Protein AF-A0A255XZ85-F1 (afdb_monomer)

Structure (mmCIF, N/CA/C/O backbone):
data_AF-A0A255XZ85-F1
#
_entry.id   AF-A0A255XZ85-F1
#
loop_
_atom_site.group_PDB
_atom_site.id
_atom_site.type_symbol
_atom_site.label_atom_id
_atom_site.label_alt_id
_atom_site.label_comp_id
_atom_site.label_asym_id
_atom_site.label_entity_id
_atom_site.label_seq_id
_atom_site.pdbx_PDB_ins_code
_atom_site.Cartn_x
_atom_site.Cartn_y
_atom_site.Cartn_z
_atom_site.occupancy
_atom_site.B_iso_or_equiv
_atom_site.auth_seq_id
_atom_site.auth_comp_id
_atom_site.auth_asym_id
_atom_site.auth_atom_id
_atom_site.pdbx_PDB_model_num
ATOM 1 N N . MET A 1 1 ? 40.653 37.498 17.515 1.00 38.53 1 MET A N 1
ATOM 2 C CA . MET A 1 1 ? 40.774 38.777 16.780 1.00 38.53 1 MET A CA 1
ATOM 3 C C . MET A 1 1 ? 39.431 39.058 16.124 1.00 38.53 1 MET A C 1
ATOM 5 O O . MET A 1 1 ? 39.019 38.262 15.296 1.00 38.53 1 MET A O 1
ATOM 9 N N . ILE A 1 2 ? 38.723 40.108 16.547 1.00 52.12 2 ILE A N 1
ATOM 10 C CA . ILE A 1 2 ? 37.439 40.552 15.977 1.00 52.12 2 ILE A CA 1
ATOM 11 C C . ILE A 1 2 ? 37.681 41.958 15.420 1.00 52.12 2 ILE A C 1
ATOM 13 O O . ILE A 1 2 ? 38.099 42.810 16.208 1.00 52.12 2 ILE A O 1
ATOM 17 N N . PRO A 1 3 ? 37.457 42.229 14.122 1.00 50.69 3 PRO A N 1
ATOM 18 C CA . PRO A 1 3 ? 37.397 43.593 13.631 1.00 50.69 3 PRO A CA 1
ATOM 19 C C . PRO A 1 3 ? 35.961 44.160 13.687 1.00 50.69 3 PRO A C 1
ATOM 21 O O . PRO A 1 3 ? 34.998 43.407 13.523 1.00 50.69 3 PRO A O 1
ATOM 24 N N . PRO A 1 4 ? 35.814 45.478 13.922 1.00 50.12 4 PRO A N 1
ATOM 25 C CA . PRO A 1 4 ? 34.564 46.144 14.279 1.00 50.12 4 PRO A CA 1
ATOM 26 C C . PRO A 1 4 ? 33.943 46.932 13.109 1.00 50.12 4 PRO A C 1
ATOM 28 O O . PRO A 1 4 ? 34.633 47.356 12.187 1.00 50.12 4 PRO A O 1
ATOM 31 N N . GLY A 1 5 ? 32.637 47.197 13.192 1.00 40.56 5 GLY A N 1
ATOM 32 C CA . GLY A 1 5 ? 31.903 48.074 12.268 1.00 40.56 5 GLY A CA 1
ATOM 33 C C . GLY A 1 5 ? 30.395 48.000 12.537 1.00 40.56 5 GLY A C 1
ATOM 34 O O . GLY A 1 5 ? 29.712 47.191 11.934 1.00 40.56 5 GLY A O 1
ATOM 35 N N . VAL A 1 6 ? 29.873 48.572 13.626 1.00 51.91 6 VAL A N 1
ATOM 36 C CA . VAL A 1 6 ? 29.507 49.995 13.792 1.00 51.91 6 VAL A CA 1
ATOM 37 C C . VAL A 1 6 ? 28.291 50.403 12.940 1.00 51.91 6 VAL A C 1
ATOM 39 O O . VAL A 1 6 ? 28.433 50.797 11.790 1.00 51.91 6 VAL A O 1
ATOM 42 N N . ARG A 1 7 ? 27.124 50.403 13.605 1.00 44.97 7 ARG A N 1
ATOM 43 C CA . ARG A 1 7 ? 26.218 51.548 13.883 1.00 44.97 7 ARG A CA 1
ATOM 44 C C . ARG A 1 7 ? 24.764 51.399 13.421 1.00 44.97 7 ARG A C 1
ATOM 46 O O . ARG A 1 7 ? 24.500 51.252 12.239 1.00 44.97 7 ARG A O 1
ATOM 53 N N . ALA A 1 8 ? 23.900 51.709 14.400 1.00 44.03 8 ALA A N 1
ATOM 54 C CA . ALA A 1 8 ? 22.685 52.526 14.293 1.00 44.03 8 ALA A CA 1
ATOM 55 C C . ALA A 1 8 ? 21.473 51.862 13.602 1.00 44.03 8 ALA A C 1
ATOM 57 O O . ALA A 1 8 ? 21.597 51.284 12.540 1.00 44.03 8 ALA A O 1
ATOM 58 N N . THR A 1 9 ? 20.250 51.906 14.127 1.00 48.81 9 THR A N 1
ATOM 59 C CA . THR A 1 9 ? 19.677 52.787 15.153 1.00 48.81 9 THR A CA 1
ATOM 60 C C . THR A 1 9 ? 18.340 52.202 15.594 1.00 48.81 9 THR A C 1
ATOM 62 O O . THR A 1 9 ? 17.528 51.821 14.754 1.00 48.81 9 THR A O 1
ATOM 65 N N . LEU A 1 10 ? 18.103 52.195 16.909 1.00 48.78 10 LEU A N 1
ATOM 66 C CA . LEU A 1 10 ? 16.757 52.277 17.462 1.00 48.78 10 LEU A CA 1
ATOM 67 C C . LEU A 1 10 ? 16.060 53.509 16.869 1.00 48.78 10 LEU A C 1
ATOM 69 O O . LEU A 1 10 ? 16.584 54.616 16.979 1.00 48.78 10 LEU A O 1
ATOM 73 N N . GLN A 1 11 ? 14.867 53.311 16.324 1.00 42.38 11 GLN A N 1
ATOM 74 C CA . GLN A 1 11 ? 13.828 54.332 16.265 1.00 42.38 11 GLN A CA 1
ATOM 75 C C . GLN A 1 11 ? 12.538 53.689 16.777 1.00 42.38 11 GLN A C 1
ATOM 77 O O . GLN A 1 11 ? 11.810 53.042 16.037 1.00 42.38 11 GLN A O 1
ATOM 82 N N . HIS A 1 12 ? 12.310 53.817 18.079 1.00 46.31 12 HIS A N 1
ATOM 83 C CA . HIS A 1 12 ? 10.968 53.837 18.651 1.00 46.31 12 HIS A CA 1
ATOM 84 C C . HIS A 1 12 ? 10.942 55.032 19.603 1.00 46.31 12 HIS A C 1
ATOM 86 O O . HIS A 1 12 ? 11.185 54.924 20.802 1.00 46.31 12 HIS A O 1
ATOM 92 N N . GLU A 1 13 ? 10.768 56.199 18.995 1.00 46.84 13 GLU A N 1
ATOM 93 C CA . GLU A 1 13 ? 10.090 57.342 19.601 1.00 46.84 13 GLU A CA 1
ATOM 94 C C . GLU A 1 13 ? 8.615 56.951 19.794 1.00 46.84 13 GLU A C 1
ATOM 96 O O . GLU A 1 13 ? 8.091 56.129 19.048 1.00 46.84 13 GLU A O 1
ATOM 101 N N . ASP A 1 14 ? 7.830 57.480 20.713 1.00 41.69 14 ASP A N 1
ATOM 102 C CA . ASP A 1 14 ? 8.028 58.271 21.916 1.00 41.69 14 ASP A CA 1
AT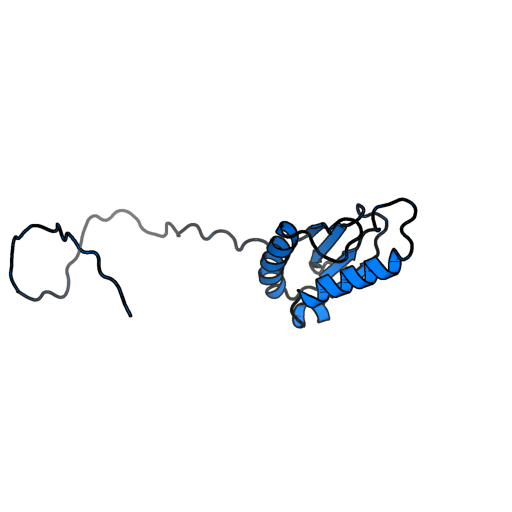OM 103 C C . ASP A 1 14 ? 6.671 58.165 22.645 1.00 41.69 14 ASP A C 1
ATOM 105 O O . ASP A 1 14 ? 5.623 57.976 22.028 1.00 41.69 14 ASP A O 1
ATOM 109 N N . ARG A 1 15 ? 6.740 58.203 23.972 1.00 46.56 15 ARG A N 1
ATOM 110 C CA . ARG A 1 15 ? 5.703 58.522 24.966 1.00 46.56 15 ARG A CA 1
ATOM 111 C C . ARG A 1 15 ? 4.240 58.670 24.513 1.00 46.56 15 ARG A C 1
ATOM 113 O O . ARG A 1 15 ? 3.890 59.536 23.723 1.00 46.56 15 ARG A O 1
ATOM 120 N N . THR A 1 16 ? 3.341 58.063 25.292 1.00 46.91 16 THR A N 1
ATOM 121 C CA . THR A 1 16 ? 2.469 58.816 26.226 1.00 46.91 16 THR A CA 1
ATOM 122 C C . THR A 1 16 ? 1.660 57.875 27.137 1.00 46.91 16 THR A C 1
ATOM 124 O O . THR A 1 16 ? 1.177 56.836 26.708 1.00 46.91 16 THR A O 1
ATOM 127 N N . ASN A 1 17 ? 1.501 58.302 28.396 1.00 39.12 17 ASN A N 1
ATOM 128 C CA . ASN A 1 17 ? 0.563 57.842 29.437 1.00 39.12 17 ASN A CA 1
ATOM 129 C C . ASN A 1 17 ? 0.846 56.577 30.281 1.00 39.12 17 ASN A C 1
ATOM 131 O O . ASN A 1 17 ? 0.354 55.481 30.040 1.00 39.12 17 ASN A O 1
ATOM 135 N N . GLN A 1 18 ? 1.529 56.827 31.406 1.00 39.34 18 GLN A N 1
ATOM 136 C CA . GLN A 1 18 ? 1.227 56.292 32.752 1.00 39.34 18 GLN A CA 1
ATOM 137 C C . GLN A 1 18 ? -0.203 56.690 33.234 1.00 39.34 18 GLN A C 1
ATOM 139 O O . GLN A 1 18 ? -0.791 57.566 32.600 1.00 39.34 18 GLN A O 1
ATOM 144 N N . PRO A 1 19 ? -0.709 56.268 34.425 1.00 52.28 19 PRO A N 1
ATOM 145 C CA . PRO A 1 19 ? -0.391 55.107 35.275 1.00 52.28 19 PRO A CA 1
ATOM 146 C C . PRO A 1 19 ? -1.640 54.345 35.828 1.00 52.28 19 PRO A C 1
ATOM 148 O O . PRO A 1 19 ? -2.768 54.814 35.774 1.00 52.28 19 PRO A O 1
ATOM 151 N N . SER A 1 20 ? -1.374 53.170 36.413 1.00 45.25 20 SER A N 1
ATOM 152 C CA . SER A 1 20 ? -1.986 52.516 37.595 1.00 45.25 20 SER A CA 1
ATOM 153 C C . SER A 1 20 ? -3.453 52.763 38.007 1.00 45.25 20 SER A C 1
ATOM 155 O O . SER A 1 20 ? -3.806 53.845 38.464 1.00 45.25 20 SER A O 1
ATOM 157 N N . GLY A 1 21 ? -4.231 51.677 38.121 1.00 35.84 21 GLY A N 1
ATOM 158 C CA . GLY A 1 21 ? -5.37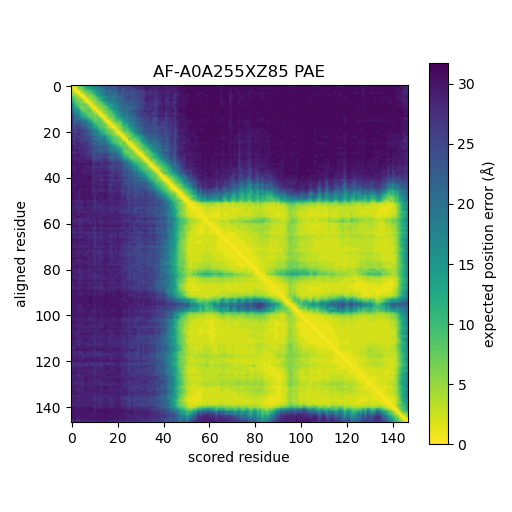1 51.599 39.051 1.00 35.84 21 GLY A CA 1
ATOM 159 C C . GLY A 1 21 ? -6.241 50.338 38.885 1.00 35.84 21 GLY A C 1
ATOM 160 O O . GLY A 1 21 ? -6.471 49.957 37.742 1.00 35.84 21 GLY A O 1
ATOM 161 N N . PRO A 1 22 ? -6.706 49.659 39.961 1.00 57.91 22 PRO A N 1
ATOM 162 C CA . PRO A 1 22 ? -7.246 48.295 39.893 1.00 57.91 22 PRO A CA 1
ATOM 163 C C . PRO A 1 22 ? -8.791 48.206 39.999 1.00 57.91 22 PRO A C 1
ATOM 165 O O . PRO A 1 22 ? -9.453 49.169 40.364 1.00 57.91 22 PRO A O 1
ATOM 168 N N . VAL A 1 23 ? -9.313 46.980 39.821 1.00 41.38 23 VAL A N 1
ATOM 169 C CA . VAL A 1 23 ? -10.621 46.448 40.293 1.00 41.38 23 VAL A CA 1
ATOM 170 C C . VAL A 1 23 ? -11.872 46.718 39.431 1.00 41.38 23 VAL A C 1
ATOM 172 O O . VAL A 1 23 ? -12.344 47.844 39.331 1.00 41.38 23 VAL A O 1
ATOM 175 N N . SER A 1 24 ? -12.517 45.652 38.935 1.00 42.50 24 SER A N 1
ATOM 176 C CA . SER A 1 24 ? -13.896 45.297 39.340 1.00 42.50 24 SER A CA 1
ATOM 177 C C . SER A 1 24 ? -14.364 43.980 38.728 1.00 42.50 24 SER A C 1
ATOM 179 O O . SER A 1 24 ? -14.445 43.799 37.517 1.00 42.50 24 SER A O 1
ATOM 181 N N . VAL A 1 25 ? -14.632 43.062 39.646 1.00 43.84 25 VAL A N 1
ATOM 182 C CA . VAL A 1 25 ? -15.288 41.773 39.485 1.00 43.84 25 VAL A CA 1
ATOM 183 C C . VAL A 1 25 ? -16.786 42.007 39.293 1.00 43.84 25 VAL A C 1
ATOM 185 O O . VAL A 1 25 ? -17.343 42.920 39.889 1.00 43.84 25 VAL A O 1
ATOM 188 N N . GLU A 1 26 ? -17.410 41.092 38.561 1.00 36.91 26 GLU A N 1
ATOM 189 C CA . GLU A 1 26 ? -18.805 40.690 38.748 1.00 36.91 26 GLU A CA 1
ATOM 190 C C . GLU A 1 26 ? -19.949 41.662 38.379 1.00 36.91 26 GLU A C 1
ATOM 192 O O . GLU A 1 26 ? -20.216 42.673 39.015 1.00 36.91 26 GLU A O 1
ATOM 197 N N . THR A 1 27 ? -20.754 41.159 37.437 1.00 43.09 27 THR A N 1
ATOM 198 C CA . THR A 1 27 ? -22.216 41.068 37.578 1.00 43.09 27 THR A CA 1
ATOM 199 C C . THR A 1 27 ? -23.021 42.332 37.254 1.00 43.09 27 THR A C 1
ATOM 201 O O . THR A 1 27 ? -23.089 43.286 38.012 1.00 43.09 27 THR A O 1
ATOM 204 N N . MET A 1 28 ? -23.752 42.276 36.137 1.00 45.34 28 MET A N 1
ATOM 205 C CA . MET A 1 28 ? -25.229 42.229 36.080 1.00 45.34 28 MET A CA 1
ATOM 206 C C . MET A 1 28 ? -25.689 42.783 34.719 1.00 45.34 28 MET A C 1
ATOM 208 O O . MET A 1 28 ? -25.469 43.943 34.408 1.00 45.34 28 MET A O 1
ATOM 212 N N . LEU A 1 29 ? -26.133 41.960 33.769 1.00 41.97 29 LEU A N 1
ATOM 213 C CA . LEU A 1 29 ? -27.416 41.250 33.691 1.00 41.97 29 LEU A CA 1
ATOM 214 C C . LEU A 1 29 ? -28.472 42.059 32.911 1.00 41.97 29 LEU A C 1
ATOM 216 O O . LEU A 1 29 ? -28.954 43.082 33.377 1.00 41.97 29 LEU A O 1
ATOM 220 N N . ALA A 1 30 ? -28.916 41.434 31.811 1.00 44.53 30 ALA A N 1
ATOM 221 C CA . ALA A 1 30 ? -30.209 41.603 31.137 1.00 44.53 3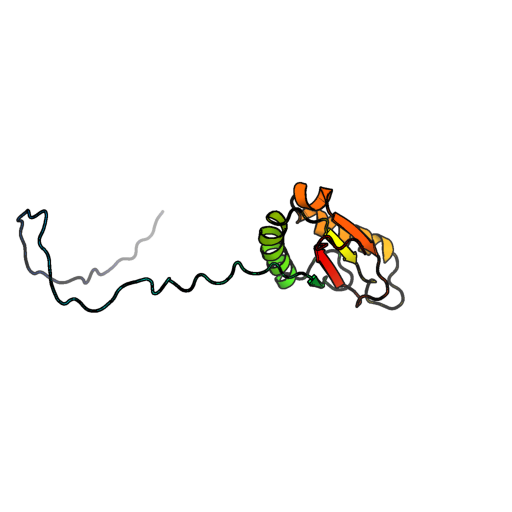0 ALA A CA 1
ATOM 222 C C . ALA A 1 30 ? -30.404 42.933 30.367 1.00 44.53 30 ALA A C 1
ATOM 224 O O . ALA A 1 30 ? -29.919 43.977 30.752 1.00 44.53 30 ALA A O 1
ATOM 225 N N . LYS A 1 31 ? -31.145 43.014 29.261 1.00 43.41 31 LYS A N 1
ATOM 226 C CA . LYS A 1 31 ? -32.170 42.132 28.703 1.00 43.41 31 LYS A CA 1
ATOM 227 C C . LYS A 1 31 ? -32.504 42.673 27.308 1.00 43.41 31 LYS A C 1
ATOM 229 O O . LYS A 1 31 ? -32.972 43.797 27.193 1.00 43.41 31 LYS A O 1
ATOM 234 N N . ALA A 1 32 ? -32.391 41.850 26.280 1.00 42.16 32 ALA A N 1
ATOM 235 C CA . ALA A 1 32 ? -33.352 41.872 25.184 1.00 42.16 32 ALA A CA 1
ATOM 236 C C . ALA A 1 32 ? -33.540 40.414 24.773 1.00 42.16 32 ALA A C 1
ATOM 238 O O . ALA A 1 32 ? -32.695 39.802 24.131 1.00 42.16 32 ALA A O 1
ATOM 239 N N . ARG A 1 33 ? -34.601 39.825 25.326 1.00 42.38 33 ARG A N 1
ATOM 240 C CA . ARG A 1 33 ? -35.046 38.460 25.060 1.00 42.3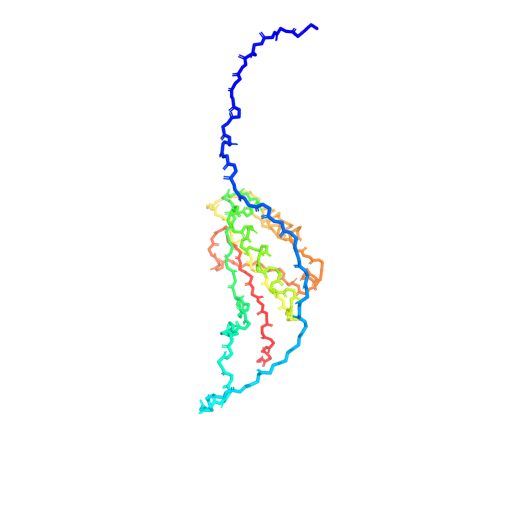8 33 ARG A CA 1
ATOM 241 C C . ARG A 1 33 ? -35.518 38.358 23.613 1.00 42.38 33 ARG A C 1
ATOM 243 O O . ARG A 1 33 ? -36.347 39.162 23.203 1.00 42.38 33 ARG A O 1
ATOM 250 N N . GLY A 1 34 ? -35.101 37.294 22.944 1.00 41.22 34 GLY A N 1
ATOM 251 C CA . GLY A 1 34 ? -35.725 36.788 21.730 1.00 41.22 34 GLY A CA 1
ATOM 252 C C . GLY A 1 34 ? -34.948 35.586 21.208 1.00 41.22 34 GLY A C 1
ATOM 253 O O . GLY A 1 34 ? -34.059 35.763 20.396 1.00 41.22 34 GLY A O 1
ATOM 254 N N . GLU A 1 35 ? -35.288 34.402 21.724 1.00 34.91 35 GLU A N 1
ATOM 255 C CA . GLU A 1 35 ? -34.890 33.064 21.248 1.00 34.91 35 GLU A CA 1
ATOM 256 C C . GLU A 1 35 ? -33.446 32.565 21.488 1.00 34.91 35 GLU A C 1
ATOM 258 O O . GLU A 1 35 ? -32.442 33.126 21.070 1.00 34.91 35 GLU A O 1
ATOM 263 N N . ALA A 1 36 ? -33.376 31.420 22.166 1.00 44.84 36 ALA A N 1
ATOM 264 C CA . ALA A 1 36 ? -32.284 30.447 22.150 1.00 44.84 36 ALA A CA 1
ATOM 265 C C . ALA A 1 36 ? -32.817 29.187 21.417 1.00 44.84 36 ALA A C 1
ATOM 267 O O . ALA A 1 36 ? -34.040 29.098 21.277 1.00 44.84 36 ALA A O 1
ATOM 268 N N . PRO A 1 37 ? -32.011 28.166 21.043 1.00 47.62 37 PRO A N 1
ATOM 269 C CA . PRO A 1 37 ? -30.589 27.968 21.332 1.00 47.62 37 PRO A CA 1
ATOM 270 C C . PRO A 1 37 ? -29.743 27.543 20.105 1.00 47.62 37 PRO A C 1
ATOM 272 O O . PRO A 1 37 ? -30.248 27.282 19.022 1.00 47.62 37 PRO A O 1
ATOM 275 N N . SER A 1 38 ? -28.435 27.388 20.325 1.00 43.50 38 SER A N 1
ATOM 276 C CA . SER A 1 38 ? -27.540 26.546 19.515 1.00 43.50 38 SER A CA 1
ATOM 277 C C . SER A 1 38 ? -27.466 26.845 18.015 1.00 43.50 38 SER A C 1
ATOM 279 O O . SER A 1 38 ? -27.931 26.057 17.197 1.00 43.50 38 SER A O 1
ATOM 281 N N . SER A 1 39 ? -26.713 27.874 17.625 1.00 40.97 39 SER A N 1
ATOM 282 C CA . SER A 1 39 ? -25.950 27.738 16.380 1.00 40.97 39 SER A CA 1
ATOM 283 C C . SER A 1 39 ? -24.617 27.113 16.753 1.00 40.97 39 SER A C 1
ATOM 285 O O . SER A 1 39 ? -23.656 27.791 17.119 1.00 40.97 39 SER A O 1
ATOM 287 N N . ALA A 1 40 ? -24.639 25.782 16.811 1.00 44.72 40 ALA A N 1
ATOM 288 C CA . ALA A 1 40 ? -23.455 24.963 16.935 1.00 44.72 40 ALA A CA 1
ATOM 289 C C . ALA A 1 40 ? -22.397 25.499 15.963 1.00 44.72 40 ALA A C 1
ATOM 291 O O . ALA A 1 40 ? -22.688 25.697 14.781 1.00 44.72 40 ALA A O 1
ATOM 292 N N . ALA A 1 41 ? -21.168 25.701 16.452 1.00 49.81 41 ALA A N 1
ATOM 293 C CA . ALA A 1 41 ? -20.009 25.683 15.570 1.00 49.81 41 ALA A CA 1
ATOM 294 C C . ALA A 1 41 ? -20.222 24.512 14.603 1.00 49.81 41 ALA A C 1
ATOM 296 O O . ALA A 1 41 ? -20.587 23.438 15.101 1.00 49.81 41 ALA A O 1
ATOM 297 N N . PRO A 1 42 ? -20.102 24.697 13.272 1.00 45.84 42 PRO A N 1
ATOM 298 C CA . PRO A 1 42 ? -20.304 23.604 12.341 1.00 45.84 42 PRO A CA 1
ATOM 299 C C . PRO A 1 42 ? -19.331 22.510 12.758 1.00 45.84 42 PRO A C 1
ATOM 301 O O . PRO A 1 42 ? -18.125 22.604 12.538 1.00 45.84 42 PRO A O 1
ATOM 304 N N . SER A 1 43 ? -19.861 21.511 13.461 1.00 45.62 43 SER A N 1
ATOM 305 C CA . SER A 1 43 ? -19.147 20.301 13.790 1.00 45.62 43 SER A CA 1
ATOM 306 C C . SER A 1 43 ? -19.005 19.654 12.438 1.00 45.62 43 SER A C 1
ATOM 308 O O . SER A 1 43 ? -19.955 19.053 11.935 1.00 45.62 43 SER A O 1
ATOM 310 N N . ALA A 1 44 ? -17.866 19.914 11.792 1.00 52.12 44 ALA A N 1
ATOM 311 C CA . ALA A 1 44 ? -17.496 19.220 10.583 1.00 52.12 44 ALA A CA 1
ATOM 312 C C . ALA A 1 44 ? -17.765 17.740 10.876 1.00 52.12 44 ALA A C 1
ATOM 314 O O . ALA A 1 44 ? -17.288 17.249 11.910 1.00 52.12 44 ALA A O 1
ATOM 315 N N . PRO A 1 45 ? -18.600 17.058 10.069 1.00 50.06 45 PRO A N 1
ATOM 316 C CA . PRO A 1 45 ? -18.864 15.647 10.294 1.00 50.06 45 PRO A CA 1
ATOM 317 C C . PRO A 1 45 ? -17.504 14.962 10.436 1.00 50.06 45 PRO A C 1
ATOM 319 O O . PRO A 1 45 ? -16.585 15.345 9.700 1.00 50.06 45 PRO A O 1
ATOM 322 N N . PRO A 1 46 ? -17.328 14.032 11.397 1.00 50.06 46 PRO A N 1
ATOM 323 C CA . PRO A 1 46 ? -16.041 13.385 11.610 1.00 50.06 46 PRO A CA 1
ATOM 324 C C . PRO A 1 46 ? -15.546 12.932 10.247 1.00 50.06 46 PRO A C 1
ATOM 326 O O . PRO A 1 46 ? -16.280 12.227 9.549 1.00 50.06 46 PRO A O 1
ATOM 329 N N . ALA A 1 47 ? -14.385 13.455 9.832 1.00 52.38 47 ALA A N 1
ATOM 330 C CA . ALA A 1 47 ? -13.870 13.270 8.486 1.00 52.38 47 ALA A CA 1
ATOM 331 C C . ALA A 1 47 ? -13.928 11.774 8.184 1.00 52.38 47 ALA A C 1
ATOM 333 O O . ALA A 1 47 ? -13.215 10.986 8.809 1.00 52.38 47 ALA A O 1
ATOM 334 N N . GLN A 1 48 ? -14.866 11.375 7.319 1.00 54.56 48 GLN A N 1
ATOM 335 C CA . GLN A 1 48 ? -15.057 9.966 7.021 1.00 54.56 48 GLN A CA 1
ATOM 336 C C . GLN A 1 48 ? -13.729 9.483 6.463 1.00 54.56 48 GLN A C 1
ATOM 338 O O . GLN A 1 48 ? -13.242 10.035 5.473 1.00 54.56 48 GLN A O 1
ATOM 343 N N . ALA A 1 49 ? -13.113 8.509 7.137 1.00 56.28 49 ALA A N 1
ATOM 344 C CA . ALA A 1 49 ? -11.845 7.981 6.673 1.00 56.28 49 ALA A CA 1
ATOM 345 C C . ALA A 1 49 ? -12.030 7.544 5.217 1.00 56.28 49 ALA A C 1
ATOM 347 O O . ALA A 1 49 ? -13.017 6.854 4.922 1.00 56.28 49 ALA A O 1
ATOM 348 N N . PRO A 1 50 ? -11.143 7.957 4.299 1.00 60.97 50 PRO A N 1
ATOM 349 C CA . PRO A 1 50 ? -11.248 7.543 2.915 1.00 60.97 50 PRO A CA 1
ATOM 350 C C . PRO A 1 50 ? -11.251 6.015 2.882 1.00 60.97 50 PRO A C 1
ATOM 352 O O . PRO A 1 50 ? -10.266 5.374 3.240 1.00 60.97 50 PRO A O 1
ATOM 355 N N . ARG A 1 51 ? -12.386 5.429 2.470 1.00 72.19 51 ARG A N 1
ATOM 356 C CA . ARG A 1 51 ? -12.579 3.966 2.428 1.00 72.19 51 ARG A CA 1
ATOM 357 C C . ARG A 1 51 ? -11.525 3.280 1.562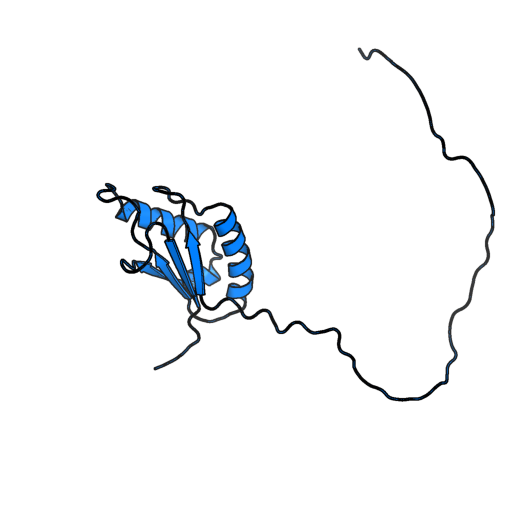 1.00 72.19 51 ARG A C 1
ATOM 359 O O . ARG A 1 51 ? -11.213 2.111 1.769 1.00 72.19 51 ARG A O 1
ATOM 366 N N . LYS A 1 52 ? -11.000 4.027 0.588 1.00 85.88 52 LYS A N 1
ATOM 367 C CA . LYS A 1 52 ? -9.999 3.595 -0.373 1.00 85.88 52 LYS A CA 1
ATOM 368 C C . LYS A 1 52 ? -8.999 4.720 -0.622 1.00 85.88 52 LYS A C 1
ATOM 370 O O . LYS A 1 52 ? -9.399 5.836 -0.946 1.00 85.88 52 LYS A O 1
ATOM 375 N N . ILE A 1 53 ? -7.710 4.421 -0.519 1.00 90.06 53 ILE A N 1
ATOM 376 C CA . ILE A 1 53 ? -6.616 5.352 -0.818 1.00 90.06 53 ILE A CA 1
ATOM 377 C C . ILE A 1 53 ? -5.756 4.713 -1.895 1.00 90.06 53 ILE A C 1
ATOM 379 O O . ILE A 1 53 ? -5.337 3.568 -1.750 1.00 90.06 53 ILE A O 1
ATOM 383 N N . THR A 1 54 ? -5.493 5.445 -2.972 1.00 93.44 54 THR A N 1
ATOM 384 C CA . THR A 1 54 ? -4.553 5.007 -4.008 1.00 93.44 54 THR A CA 1
ATOM 385 C C . THR A 1 54 ? -3.252 5.767 -3.827 1.00 93.44 54 THR A C 1
ATOM 387 O O . THR A 1 54 ? -3.267 6.991 -3.761 1.00 93.44 54 THR A O 1
ATOM 390 N N . LEU A 1 55 ? -2.151 5.032 -3.750 1.00 94.88 55 LEU A N 1
ATOM 391 C CA . LEU A 1 55 ? -0.793 5.534 -3.611 1.00 94.88 55 LEU A CA 1
ATOM 392 C C . LEU A 1 55 ? -0.002 5.213 -4.873 1.00 94.88 55 LEU A C 1
ATOM 394 O O . LEU A 1 55 ? -0.258 4.204 -5.538 1.00 94.88 55 LEU A O 1
ATOM 398 N N . ARG A 1 56 ? 0.995 6.043 -5.172 1.00 95.44 56 ARG A N 1
ATOM 399 C CA . ARG A 1 56 ? 1.937 5.822 -6.270 1.00 95.44 56 ARG A CA 1
ATOM 400 C C . ARG A 1 56 ? 3.361 5.722 -5.746 1.00 95.44 56 ARG A C 1
ATOM 402 O O . ARG A 1 56 ? 3.792 6.520 -4.913 1.00 95.44 56 ARG A O 1
ATOM 409 N N . PHE A 1 57 ? 4.082 4.744 -6.268 1.00 94.50 57 PHE A N 1
ATOM 410 C CA . PHE A 1 57 ? 5.508 4.580 -6.050 1.00 94.50 57 PHE A CA 1
ATOM 411 C C . PHE A 1 57 ? 6.308 5.379 -7.074 1.00 94.50 57 PHE A C 1
ATOM 413 O O . PHE A 1 57 ? 5.808 5.781 -8.134 1.00 94.50 57 PHE A O 1
ATOM 420 N N . GLU A 1 58 ? 7.570 5.597 -6.738 1.00 93.00 58 GLU A N 1
ATOM 421 C CA . GLU A 1 58 ? 8.575 5.989 -7.708 1.00 93.00 58 GLU A CA 1
ATOM 422 C C . GLU A 1 58 ? 8.781 4.865 -8.731 1.00 93.00 58 GLU A C 1
ATOM 424 O O . GLU A 1 58 ? 8.707 3.665 -8.419 1.00 93.00 58 GLU A O 1
ATOM 429 N N . GLN A 1 59 ? 9.011 5.256 -9.983 1.00 88.50 59 GLN A N 1
ATOM 430 C CA . GLN A 1 59 ? 9.166 4.304 -11.078 1.00 88.50 59 GLN A CA 1
ATOM 431 C C . GLN A 1 59 ? 10.383 3.411 -10.817 1.00 88.50 59 GLN A C 1
ATOM 433 O O . GLN A 1 59 ? 11.468 3.906 -10.527 1.00 88.50 59 GLN A O 1
ATOM 438 N N . ASN A 1 60 ? 10.202 2.088 -10.911 1.00 85.81 60 ASN A N 1
ATOM 439 C CA . ASN A 1 60 ? 11.250 1.091 -10.640 1.00 85.81 60 ASN A CA 1
ATOM 440 C C . ASN A 1 60 ? 11.943 1.217 -9.266 1.00 85.81 60 ASN A C 1
ATOM 442 O O . ASN A 1 60 ? 13.018 0.656 -9.067 1.00 85.81 60 ASN A O 1
ATOM 446 N N . ALA A 1 61 ? 11.328 1.907 -8.304 1.00 90.12 61 ALA A N 1
ATOM 447 C CA . ALA A 1 61 ? 11.879 2.107 -6.972 1.00 90.12 61 ALA A CA 1
ATOM 448 C C . ALA A 1 61 ? 10.900 1.647 -5.875 1.00 90.12 61 ALA A C 1
ATOM 450 O O . ALA A 1 61 ? 9.680 1.585 -6.090 1.00 90.12 61 ALA A O 1
ATOM 451 N N . PRO A 1 62 ? 11.419 1.276 -4.689 1.00 91.75 62 PRO A N 1
ATOM 452 C CA . PRO A 1 62 ? 10.593 0.788 -3.590 1.00 91.75 62 PRO A CA 1
ATOM 453 C C . PRO A 1 62 ? 9.897 1.911 -2.812 1.00 91.75 62 PRO A C 1
ATOM 455 O O . PRO A 1 62 ? 8.994 1.644 -2.021 1.00 91.75 62 PRO A O 1
ATOM 458 N N . ALA A 1 63 ? 10.332 3.156 -3.008 1.00 94.44 63 ALA A N 1
ATOM 459 C CA . ALA A 1 63 ? 9.831 4.316 -2.291 1.00 94.44 63 ALA A CA 1
ATOM 460 C C . ALA A 1 63 ? 8.497 4.812 -2.863 1.00 94.44 63 ALA A C 1
ATOM 462 O O . ALA A 1 63 ? 8.273 4.798 -4.075 1.00 94.44 63 ALA A O 1
ATOM 463 N N . LEU A 1 64 ? 7.615 5.274 -1.975 1.00 93.75 64 LEU A N 1
ATOM 464 C CA . LEU A 1 64 ? 6.482 6.115 -2.350 1.00 93.75 64 LEU A CA 1
ATOM 465 C C . LEU A 1 64 ? 6.969 7.473 -2.851 1.00 93.75 64 LEU A C 1
ATOM 467 O O . LEU A 1 64 ? 7.969 7.985 -2.346 1.00 93.75 64 LEU A O 1
ATOM 471 N N . ARG A 1 65 ? 6.203 8.073 -3.766 1.00 94.69 65 ARG A N 1
ATOM 472 C CA . ARG A 1 65 ? 6.359 9.495 -4.090 1.00 94.69 65 ARG A CA 1
ATOM 473 C C . ARG A 1 65 ? 6.167 10.326 -2.827 1.00 94.69 65 ARG A C 1
ATOM 475 O O . ARG A 1 65 ? 5.347 9.968 -1.980 1.00 94.69 65 ARG A O 1
ATOM 482 N N . GLU A 1 66 ? 6.884 11.435 -2.708 1.00 92.81 66 GLU A N 1
ATOM 483 C CA . GLU A 1 66 ? 6.888 12.257 -1.490 1.00 92.81 66 GLU A CA 1
ATOM 484 C C . GLU A 1 66 ? 5.478 12.719 -1.082 1.00 92.81 66 GLU A C 1
ATOM 486 O O . GLU A 1 66 ? 5.051 12.510 0.055 1.00 92.81 66 GLU A O 1
ATOM 491 N N . GLU A 1 67 ? 4.699 13.225 -2.039 1.00 93.00 67 GLU A N 1
ATOM 492 C CA . GLU A 1 67 ? 3.307 13.639 -1.823 1.00 93.00 67 GLU A CA 1
ATOM 493 C C . GLU A 1 67 ? 2.415 12.483 -1.332 1.00 93.00 67 GLU A C 1
ATOM 495 O O . GLU A 1 67 ? 1.563 12.653 -0.456 1.00 93.00 67 GLU A O 1
ATOM 500 N N . GLU A 1 68 ? 2.630 11.277 -1.865 1.00 94.19 68 GLU A N 1
ATOM 501 C CA . GLU A 1 68 ? 1.873 10.079 -1.494 1.00 94.19 68 GLU A CA 1
ATOM 502 C C . GLU A 1 68 ? 2.307 9.539 -0.126 1.00 94.19 68 GLU A C 1
ATOM 504 O O . GLU A 1 68 ? 1.483 9.007 0.617 1.00 94.19 68 GLU A O 1
ATOM 509 N N . ALA A 1 69 ? 3.574 9.718 0.254 1.00 92.25 69 ALA A N 1
ATOM 510 C CA . ALA A 1 69 ? 4.053 9.405 1.595 1.00 92.25 69 ALA A CA 1
ATOM 511 C C . ALA A 1 69 ? 3.395 10.312 2.647 1.00 92.25 69 ALA A C 1
ATOM 513 O O . ALA A 1 69 ? 2.958 9.816 3.689 1.00 92.25 69 ALA A O 1
ATOM 514 N N . GLN A 1 70 ? 3.251 11.610 2.357 1.00 91.75 70 GLN A N 1
ATOM 515 C CA . GLN A 1 70 ? 2.543 12.543 3.234 1.00 91.75 70 GLN A CA 1
ATOM 516 C C . GLN A 1 70 ? 1.046 12.210 3.320 1.00 91.75 70 GLN A C 1
ATOM 518 O O . GLN A 1 70 ? 0.469 12.190 4.412 1.00 91.75 70 GLN A O 1
ATOM 523 N N . ARG A 1 71 ? 0.415 11.877 2.184 1.00 91.31 71 ARG A N 1
ATOM 524 C CA . ARG A 1 71 ? -0.988 11.434 2.142 1.00 91.31 71 ARG A CA 1
ATOM 525 C C . ARG A 1 71 ? -1.200 10.147 2.938 1.00 91.31 71 ARG A C 1
ATOM 527 O O . ARG A 1 71 ? -2.179 10.045 3.676 1.00 91.31 71 ARG A O 1
ATOM 534 N N . LEU A 1 72 ? -0.278 9.190 2.827 1.00 92.06 72 LEU A N 1
ATOM 535 C CA . LEU A 1 72 ? -0.296 7.962 3.616 1.00 92.06 72 LEU A CA 1
ATOM 536 C C . LEU A 1 72 ? -0.208 8.275 5.112 1.00 92.06 72 LEU A C 1
ATOM 538 O O . LEU A 1 72 ? -1.024 7.764 5.869 1.00 92.06 72 LEU A O 1
ATOM 542 N N . ALA A 1 73 ? 0.720 9.131 5.544 1.00 91.25 73 ALA A N 1
ATOM 543 C CA . ALA A 1 73 ? 0.855 9.490 6.957 1.00 91.25 73 ALA A CA 1
ATOM 544 C C . ALA A 1 73 ? -0.453 10.062 7.535 1.00 91.25 73 ALA A C 1
ATOM 546 O O . ALA A 1 73 ? -0.917 9.606 8.581 1.00 91.25 73 ALA A O 1
ATOM 547 N N . GLY A 1 74 ? -1.096 10.989 6.815 1.00 90.12 74 GLY A N 1
ATOM 548 C CA . GLY A 1 74 ? -2.400 11.534 7.202 1.00 90.12 74 GLY A CA 1
ATOM 549 C C . GLY A 1 74 ? -3.500 10.470 7.248 1.00 90.12 74 GLY A C 1
ATOM 550 O O . GLY A 1 74 ? -4.266 10.406 8.208 1.00 90.12 74 GLY A O 1
ATOM 551 N N . ALA A 1 75 ? -3.550 9.583 6.254 1.00 88.81 75 ALA A N 1
ATOM 552 C CA . ALA A 1 75 ? -4.518 8.494 6.224 1.00 88.81 75 ALA A CA 1
ATOM 553 C C . ALA A 1 75 ? -4.334 7.494 7.374 1.00 88.81 75 ALA A C 1
ATOM 555 O O . ALA A 1 75 ? -5.321 7.061 7.965 1.00 88.81 75 ALA A O 1
ATOM 556 N N . LEU A 1 76 ? -3.091 7.146 7.721 1.00 89.88 76 LEU A N 1
ATOM 557 C CA . LEU A 1 76 ? -2.802 6.216 8.813 1.00 89.88 76 LEU A CA 1
ATOM 558 C C . LEU A 1 76 ? -3.326 6.745 10.149 1.00 89.88 76 LEU A C 1
ATOM 560 O O . LEU A 1 76 ? -3.869 5.959 10.917 1.00 89.88 76 LEU A O 1
ATOM 564 N N . LEU A 1 77 ? -3.247 8.054 10.410 1.00 89.00 77 LEU A N 1
ATOM 565 C CA . LEU A 1 77 ? -3.819 8.651 11.624 1.00 89.00 77 LEU A CA 1
ATOM 566 C C . LEU A 1 77 ? -5.322 8.378 11.746 1.00 89.00 77 LEU A C 1
ATOM 568 O O . LEU A 1 77 ? -5.795 8.004 12.817 1.00 89.00 77 LEU A O 1
ATOM 572 N N . VAL A 1 78 ? -6.063 8.505 10.643 1.00 86.88 78 VAL A N 1
ATOM 573 C CA . VAL A 1 78 ? -7.507 8.243 10.635 1.00 86.88 78 VAL A CA 1
ATOM 574 C C . VAL A 1 78 ? -7.793 6.741 10.713 1.00 86.88 78 VAL A C 1
ATOM 576 O O . VAL A 1 78 ? -8.654 6.311 11.478 1.00 86.88 78 VAL A O 1
ATOM 579 N N . LEU A 1 79 ? -7.038 5.926 9.972 1.00 86.50 79 LEU A N 1
ATOM 580 C CA . LEU A 1 79 ? -7.205 4.471 9.941 1.00 86.50 79 LEU A CA 1
ATOM 581 C C . LEU A 1 79 ? -6.919 3.817 11.294 1.00 86.50 79 LEU A C 1
ATOM 583 O O . LEU A 1 79 ? -7.548 2.811 11.609 1.00 86.50 79 LEU A O 1
ATOM 587 N N . ARG A 1 80 ? -6.029 4.382 12.124 1.00 86.69 80 ARG A N 1
ATOM 588 C CA . ARG A 1 80 ? -5.784 3.899 13.497 1.00 86.69 80 ARG A CA 1
ATOM 589 C C . ARG A 1 80 ? -7.044 3.898 14.350 1.00 86.69 80 ARG A C 1
ATOM 591 O O . ARG A 1 80 ? -7.254 2.943 15.095 1.00 86.69 80 ARG A O 1
ATOM 598 N N . MET A 1 81 ? -7.901 4.900 14.170 1.00 86.38 81 MET A N 1
ATOM 599 C CA . MET A 1 81 ? -9.167 5.041 14.893 1.00 86.38 81 MET A CA 1
ATOM 600 C C . MET A 1 81 ? -10.241 4.041 14.433 1.00 86.38 81 MET A C 1
ATOM 602 O O . MET A 1 81 ? -11.295 3.953 15.057 1.00 86.38 81 MET A O 1
ATOM 606 N N . GLN A 1 82 ? -9.998 3.283 13.358 1.00 82.44 82 GLN A N 1
ATOM 607 C CA . GLN A 1 82 ? -10.938 2.298 12.825 1.00 82.44 82 GLN A CA 1
ATOM 608 C C . GLN A 1 82 ? -10.482 0.873 13.158 1.00 82.44 82 GLN A C 1
ATOM 610 O O . GLN A 1 82 ? -9.456 0.443 12.642 1.00 82.44 82 GLN A O 1
ATOM 615 N N . PRO A 1 83 ? -11.229 0.086 13.951 1.00 81.50 83 PRO A N 1
ATOM 616 C CA . PRO A 1 83 ? -10.817 -1.271 14.334 1.00 81.50 83 PRO A CA 1
ATOM 617 C C . PRO A 1 83 ? -10.882 -2.291 13.182 1.00 81.50 83 PRO A C 1
ATOM 619 O O . PRO A 1 83 ? -10.458 -3.432 13.338 1.00 81.50 83 PRO A O 1
ATOM 622 N N . SER A 1 84 ? -11.416 -1.884 12.033 1.00 85.69 84 SER A N 1
ATOM 623 C CA . SER A 1 84 ? -11.623 -2.707 10.850 1.00 85.69 84 SER A CA 1
ATOM 624 C C . SER A 1 84 ? -10.346 -3.353 10.295 1.00 85.69 84 SER A C 1
ATOM 626 O O . SER A 1 84 ? -9.298 -2.698 10.259 1.00 85.69 84 SER A O 1
ATOM 628 N N . PRO A 1 85 ? -10.435 -4.593 9.768 1.00 88.69 85 PRO A N 1
ATOM 629 C CA . PRO A 1 85 ? -9.345 -5.182 9.000 1.00 88.69 85 PRO A CA 1
ATOM 630 C C . PRO A 1 85 ? -9.046 -4.314 7.778 1.00 88.69 85 PRO A C 1
ATOM 632 O O . PRO A 1 85 ? -9.926 -3.634 7.251 1.00 88.69 85 PRO A O 1
ATOM 635 N N . MET A 1 86 ? -7.803 -4.327 7.317 1.00 89.94 86 MET A N 1
ATOM 636 C CA . MET A 1 86 ? -7.377 -3.535 6.167 1.00 89.94 86 MET A CA 1
ATOM 637 C C . MET A 1 86 ? -6.734 -4.426 5.118 1.00 89.94 86 MET A C 1
ATOM 639 O O . MET A 1 86 ? -6.100 -5.429 5.430 1.00 89.94 86 MET A O 1
ATOM 643 N N . THR A 1 87 ? -6.851 -4.028 3.861 1.00 92.38 87 THR A N 1
ATOM 644 C CA . THR A 1 87 ? -6.168 -4.683 2.752 1.00 92.38 87 THR A CA 1
ATOM 645 C C . THR A 1 87 ? -5.332 -3.660 2.011 1.00 92.38 87 THR A C 1
ATOM 647 O O . THR A 1 87 ? -5.818 -2.585 1.657 1.00 92.38 87 THR A O 1
ATOM 650 N N . ILE A 1 88 ? -4.078 -4.008 1.739 1.00 94.31 88 ILE A N 1
ATOM 651 C CA . ILE A 1 88 ? -3.205 -3.255 0.845 1.00 94.31 88 ILE A CA 1
ATOM 652 C C . ILE A 1 88 ? -2.913 -4.122 -0.369 1.00 94.31 88 ILE A C 1
ATOM 654 O O . ILE A 1 88 ? -2.201 -5.122 -0.279 1.00 94.31 88 ILE A O 1
ATOM 658 N N . ALA A 1 89 ? -3.461 -3.725 -1.510 1.00 95.06 89 ALA A N 1
ATOM 659 C CA . ALA A 1 89 ? -3.197 -4.364 -2.787 1.00 95.06 89 ALA A CA 1
ATOM 660 C C . ALA A 1 89 ? -2.070 -3.620 -3.515 1.00 95.06 89 ALA A C 1
ATOM 662 O O . ALA A 1 89 ? -2.195 -2.422 -3.760 1.00 95.06 89 ALA A O 1
ATOM 663 N N . LEU A 1 90 ? -0.983 -4.311 -3.866 1.00 94.94 90 LEU A N 1
ATOM 664 C CA . LEU A 1 90 ? 0.108 -3.768 -4.679 1.00 94.94 90 LEU A CA 1
ATOM 665 C C . LEU A 1 90 ? -0.075 -4.146 -6.147 1.00 94.94 90 LEU A C 1
ATOM 667 O O . LEU A 1 90 ? -0.321 -5.310 -6.470 1.00 94.94 90 LEU A O 1
ATOM 671 N N . GLY A 1 91 ? 0.069 -3.157 -7.023 1.00 92.62 91 GLY A N 1
ATOM 672 C CA . GLY A 1 91 ? 0.053 -3.338 -8.464 1.00 92.62 91 GLY A CA 1
ATOM 673 C C . GLY A 1 91 ? 1.353 -3.922 -9.021 1.00 92.62 91 GLY A C 1
ATOM 674 O O . GLY A 1 91 ? 2.354 -4.051 -8.305 1.00 92.62 91 GLY A O 1
ATOM 675 N N . PRO A 1 92 ? 1.359 -4.276 -10.317 1.00 91.81 92 PRO A N 1
ATOM 676 C CA . PRO A 1 92 ? 2.569 -4.685 -11.018 1.00 91.81 92 PRO A CA 1
ATOM 677 C C . PRO A 1 92 ? 3.621 -3.567 -11.024 1.00 91.81 92 PRO A C 1
ATOM 679 O O . PRO A 1 92 ? 3.319 -2.391 -10.829 1.00 91.81 92 PRO A O 1
ATOM 682 N N . VAL A 1 93 ? 4.879 -3.927 -11.267 1.00 89.69 93 VAL A N 1
ATOM 683 C CA . VAL A 1 93 ? 5.934 -2.943 -11.547 1.00 89.69 93 VAL A CA 1
ATOM 684 C C . VAL A 1 93 ? 5.778 -2.454 -12.986 1.00 89.69 93 VAL A C 1
ATOM 686 O O . VAL A 1 93 ? 5.520 -3.259 -13.881 1.00 89.69 93 VAL A O 1
ATOM 689 N N . GLY A 1 94 ? 5.915 -1.148 -13.216 1.00 80.62 94 GLY A N 1
ATOM 690 C CA . GLY A 1 94 ? 5.906 -0.581 -14.562 1.00 80.62 94 GLY A CA 1
ATOM 691 C C . GLY A 1 94 ? 7.133 -1.002 -15.374 1.00 80.62 94 GLY A C 1
ATOM 692 O O . GLY A 1 94 ? 8.256 -0.956 -14.882 1.00 80.62 94 GLY A O 1
ATOM 693 N N . GLY A 1 95 ? 6.921 -1.378 -16.638 1.00 71.19 95 GLY A N 1
ATOM 694 C CA . GLY A 1 95 ? 7.983 -1.768 -17.571 1.00 71.19 95 GLY A CA 1
ATOM 695 C C . GLY A 1 95 ? 7.858 -3.223 -18.017 1.00 71.19 95 GLY A C 1
ATOM 696 O O . GLY A 1 95 ? 7.796 -4.139 -17.205 1.00 71.19 95 GLY A O 1
ATOM 697 N N . ALA A 1 96 ? 7.827 -3.446 -19.333 1.00 54.75 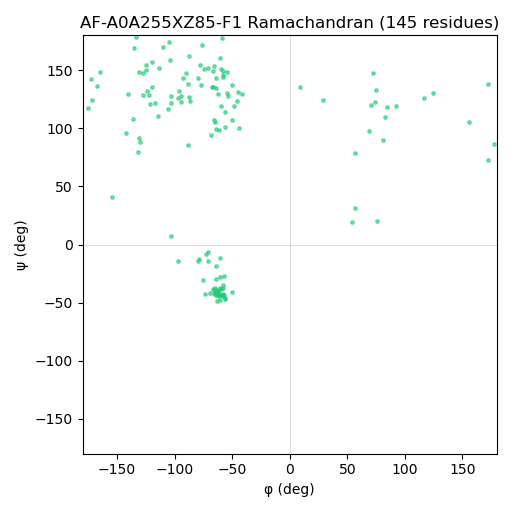96 ALA A N 1
ATOM 698 C CA . ALA A 1 96 ? 7.447 -4.725 -19.941 1.00 54.75 96 ALA A CA 1
ATOM 699 C C . ALA A 1 96 ? 8.332 -5.933 -19.561 1.00 54.75 96 ALA A C 1
ATOM 701 O O . ALA A 1 96 ? 7.967 -7.060 -19.884 1.00 54.75 96 ALA A O 1
ATOM 702 N N . LYS A 1 97 ? 9.491 -5.733 -18.914 1.00 63.22 97 LYS A N 1
ATOM 703 C CA . LYS A 1 97 ? 10.454 -6.796 -18.579 1.00 63.22 97 LYS A CA 1
ATOM 704 C C . LYS A 1 97 ? 11.330 -6.451 -17.373 1.00 63.22 97 LYS A C 1
ATOM 706 O O . LYS A 1 97 ? 12.526 -6.702 -17.435 1.00 63.22 97 LYS A O 1
ATOM 711 N N . THR A 1 98 ? 10.800 -5.845 -16.309 1.00 67.25 98 THR A N 1
ATOM 712 C CA . THR A 1 98 ? 11.637 -5.498 -15.145 1.00 67.25 98 THR A CA 1
ATOM 713 C C . THR A 1 98 ? 12.143 -6.775 -14.456 1.00 67.25 98 THR A C 1
ATOM 715 O O . THR A 1 98 ? 11.349 -7.473 -13.813 1.00 67.25 98 THR A O 1
ATOM 718 N N . PRO A 1 99 ? 13.440 -7.132 -14.573 1.00 71.75 99 PRO A N 1
ATOM 719 C CA . PRO A 1 99 ? 13.984 -8.290 -13.878 1.00 71.75 99 PRO A CA 1
ATOM 720 C C . PRO A 1 99 ? 13.890 -8.025 -12.375 1.00 71.75 99 PRO A C 1
ATOM 722 O O . PRO A 1 99 ? 14.176 -6.923 -11.914 1.00 71.75 99 PRO A O 1
ATOM 725 N N . GLY A 1 100 ? 13.434 -9.009 -11.601 1.00 84.69 100 GLY A N 1
ATOM 726 C CA . GLY A 1 100 ? 13.232 -8.815 -10.164 1.00 84.69 100 GLY A CA 1
ATOM 727 C C . GLY A 1 100 ? 11.980 -8.009 -9.792 1.00 84.69 100 GLY A C 1
ATOM 728 O O . GLY A 1 100 ? 11.895 -7.531 -8.665 1.00 84.69 100 GLY A O 1
ATOM 729 N N . ALA A 1 101 ? 10.977 -7.898 -10.674 1.00 86.19 101 ALA A N 1
ATOM 730 C CA . ALA A 1 101 ? 9.709 -7.224 -10.365 1.00 86.19 101 ALA A CA 1
ATOM 731 C C . ALA A 1 101 ? 9.061 -7.707 -9.051 1.00 86.19 101 ALA A C 1
ATOM 733 O O . ALA A 1 101 ? 8.599 -6.893 -8.256 1.00 86.19 101 ALA A O 1
ATOM 734 N N . MET A 1 102 ? 9.080 -9.019 -8.779 1.00 88.62 102 MET A N 1
ATOM 735 C CA . MET A 1 102 ? 8.567 -9.563 -7.514 1.00 88.62 102 MET A CA 1
ATOM 736 C C . MET A 1 102 ? 9.409 -9.138 -6.306 1.00 88.62 102 MET A C 1
ATOM 738 O O . MET A 1 102 ? 8.849 -8.802 -5.267 1.00 88.62 102 MET A O 1
ATOM 742 N N . ALA A 1 103 ? 10.737 -9.074 -6.444 1.00 91.75 103 ALA A N 1
ATOM 743 C CA . ALA A 1 103 ? 11.603 -8.562 -5.383 1.00 91.75 103 ALA A CA 1
ATOM 744 C C . ALA A 1 103 ? 11.296 -7.086 -5.087 1.00 91.75 103 ALA A C 1
ATOM 746 O O . ALA A 1 103 ? 11.184 -6.702 -3.925 1.00 91.75 103 ALA A O 1
ATOM 747 N N . LEU A 1 104 ? 11.065 -6.277 -6.125 1.00 92.19 104 LEU A N 1
ATOM 748 C CA . LEU A 1 104 ? 10.674 -4.880 -5.958 1.00 92.19 104 LEU A CA 1
ATOM 749 C C . LEU A 1 104 ? 9.290 -4.736 -5.306 1.00 92.19 104 LEU A C 1
ATOM 751 O O . LEU A 1 104 ? 9.109 -3.878 -4.446 1.00 92.19 104 LEU A O 1
ATOM 755 N N . ILE A 1 105 ? 8.321 -5.590 -5.648 1.00 92.56 105 ILE A N 1
ATOM 756 C CA . ILE A 1 105 ? 7.008 -5.622 -4.978 1.00 92.56 105 ILE A CA 1
ATOM 757 C C . ILE A 1 105 ? 7.171 -5.922 -3.483 1.00 92.56 105 ILE A C 1
ATOM 759 O O . ILE A 1 105 ? 6.582 -5.228 -2.654 1.00 92.56 105 ILE A O 1
ATOM 763 N N . VAL A 1 106 ? 8.022 -6.886 -3.119 1.00 93.69 106 VAL A N 1
ATOM 764 C CA . VAL A 1 106 ? 8.333 -7.189 -1.712 1.00 93.69 106 VAL A CA 1
ATOM 765 C C . VAL A 1 106 ? 9.004 -5.996 -1.022 1.00 93.69 106 VAL A C 1
ATOM 767 O O . VAL A 1 106 ? 8.635 -5.641 0.097 1.00 93.69 106 VAL A O 1
ATOM 770 N N . GLN A 1 107 ? 9.945 -5.319 -1.684 1.00 94.94 107 GLN A N 1
ATOM 771 C CA . GLN A 1 107 ? 10.575 -4.113 -1.137 1.00 94.94 107 GLN A CA 1
ATOM 772 C C . GLN A 1 107 ? 9.567 -2.971 -0.930 1.00 94.94 107 GLN A C 1
ATOM 774 O O . GLN A 1 107 ? 9.624 -2.290 0.092 1.00 94.94 107 GLN A O 1
ATOM 779 N N . ARG A 1 108 ? 8.608 -2.787 -1.846 1.00 95.12 108 ARG A N 1
ATOM 780 C CA . ARG A 1 108 ? 7.510 -1.814 -1.709 1.00 95.12 108 ARG A CA 1
ATOM 781 C C . ARG A 1 108 ? 6.592 -2.150 -0.543 1.00 95.12 108 ARG A C 1
ATOM 783 O O . ARG A 1 108 ? 6.256 -1.273 0.248 1.00 95.12 108 ARG A O 1
ATOM 790 N N . GLN A 1 109 ? 6.235 -3.422 -0.388 1.00 95.31 109 GLN A N 1
ATOM 791 C CA . GLN A 1 109 ? 5.490 -3.896 0.775 1.00 95.31 109 GLN A CA 1
ATOM 792 C C . GLN A 1 109 ? 6.244 -3.598 2.078 1.00 95.31 109 GLN A C 1
ATOM 794 O O . GLN A 1 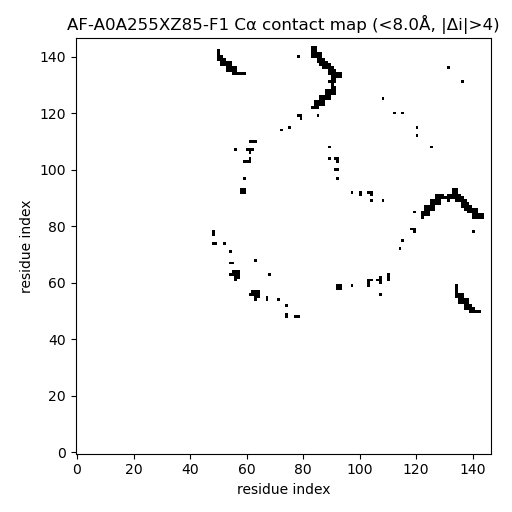109 ? 5.643 -3.099 3.029 1.00 95.31 109 GLN A O 1
ATOM 799 N N . ASN A 1 110 ? 7.555 -3.838 2.122 1.00 95.75 110 ASN A N 1
ATOM 800 C CA . ASN A 1 110 ? 8.379 -3.513 3.286 1.00 95.75 110 ASN A CA 1
ATOM 801 C C . ASN A 1 110 ? 8.457 -2.000 3.536 1.00 95.75 110 ASN A C 1
ATOM 803 O O . ASN A 1 110 ? 8.398 -1.580 4.690 1.00 95.75 110 ASN A O 1
ATOM 807 N N . ASN A 1 111 ? 8.517 -1.175 2.484 1.00 95.50 111 ASN A N 1
ATOM 808 C CA . ASN A 1 111 ? 8.470 0.282 2.615 1.00 95.50 111 ASN A CA 1
ATOM 809 C C . ASN A 1 111 ? 7.154 0.751 3.247 1.00 95.50 111 ASN A C 1
ATOM 811 O O . ASN A 1 111 ? 7.175 1.577 4.156 1.00 95.50 111 ASN A O 1
ATOM 815 N N . LEU A 1 112 ? 6.022 0.192 2.808 1.00 94.94 112 LEU A N 1
ATOM 816 C CA . LEU A 1 112 ? 4.718 0.483 3.401 1.00 94.94 112 LEU A CA 1
ATOM 817 C C . LEU A 1 112 ? 4.658 0.028 4.860 1.00 94.94 112 LEU A C 1
ATOM 819 O O . LEU A 1 112 ? 4.299 0.822 5.724 1.00 94.94 112 LEU A O 1
ATOM 823 N N . ARG A 1 113 ? 5.081 -1.207 5.158 1.00 94.62 113 ARG A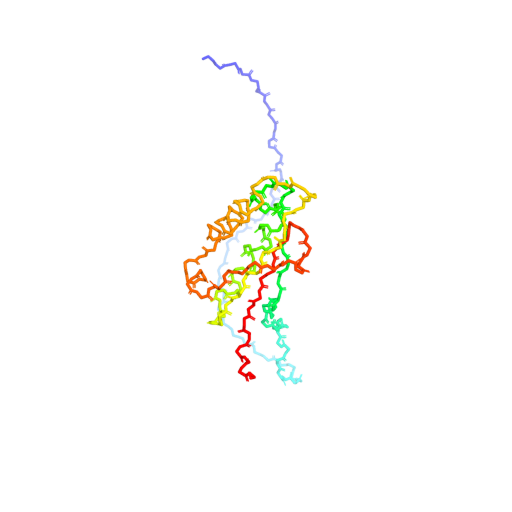 N 1
ATOM 824 C CA . ARG A 1 113 ? 5.134 -1.722 6.535 1.00 94.62 113 ARG A CA 1
ATOM 825 C C . ARG A 1 113 ? 5.988 -0.844 7.445 1.00 94.62 113 ARG A C 1
ATOM 827 O O . ARG A 1 113 ? 5.547 -0.530 8.538 1.00 94.62 113 ARG A O 1
ATOM 834 N N . GLY A 1 114 ? 7.152 -0.383 6.988 1.00 94.44 114 GLY A N 1
ATOM 835 C CA . GLY A 1 114 ? 8.026 0.499 7.770 1.00 94.44 114 GLY A CA 1
ATOM 836 C C . GLY A 1 114 ? 7.424 1.874 8.089 1.00 94.44 114 GLY A C 1
ATOM 837 O O . GLY A 1 114 ? 7.894 2.547 9.000 1.00 94.44 114 GLY A O 1
ATOM 838 N N . ARG A 1 115 ? 6.382 2.296 7.362 1.00 92.88 115 ARG A N 1
ATOM 839 C CA . ARG A 1 115 ? 5.660 3.560 7.590 1.00 92.88 115 ARG A CA 1
ATOM 840 C C . ARG A 1 115 ? 4.391 3.383 8.420 1.00 92.88 115 ARG A C 1
ATOM 842 O O . ARG A 1 115 ? 3.815 4.369 8.869 1.00 92.88 115 ARG A O 1
ATOM 849 N N . MET A 1 116 ? 3.934 2.146 8.590 1.00 92.81 116 MET A N 1
ATOM 850 C CA . MET A 1 116 ? 2.717 1.825 9.321 1.00 92.81 116 MET A CA 1
ATOM 851 C C . MET A 1 116 ? 3.033 1.536 10.791 1.00 92.81 116 MET A C 1
ATOM 853 O O . MET A 1 116 ? 4.049 0.916 11.101 1.00 92.81 116 MET A O 1
ATOM 857 N N . PRO A 1 117 ? 2.159 1.936 11.724 1.00 92.00 117 PRO A N 1
ATOM 858 C CA . PRO A 1 117 ? 2.277 1.519 13.111 1.00 92.00 117 PRO A CA 1
ATOM 859 C C . PRO A 1 117 ? 1.931 0.026 13.251 1.00 92.00 117 PRO A C 1
ATOM 861 O O . PRO A 1 117 ? 1.136 -0.520 12.481 1.00 92.00 117 PRO A O 1
ATOM 864 N N . ALA A 1 118 ? 2.516 -0.637 14.252 1.00 91.56 118 ALA A N 1
ATOM 865 C CA . ALA A 1 118 ? 2.411 -2.089 14.430 1.00 91.56 118 ALA A CA 1
ATOM 866 C C . ALA A 1 118 ? 0.962 -2.593 14.565 1.00 91.56 118 ALA A C 1
ATOM 868 O O . ALA A 1 118 ? 0.635 -3.654 14.035 1.00 91.56 118 ALA A O 1
ATOM 869 N N . ASP A 1 119 ? 0.085 -1.810 15.203 1.00 91.12 119 ASP A N 1
ATOM 870 C CA . ASP A 1 119 ? -1.340 -2.131 15.339 1.00 91.12 119 ASP A CA 1
ATOM 871 C C . ASP A 1 119 ? -2.055 -2.213 13.983 1.00 91.12 119 ASP A C 1
ATOM 873 O O . ASP A 1 119 ? -2.846 -3.127 13.750 1.00 91.12 119 ASP A O 1
ATOM 877 N N . LEU A 1 120 ? -1.725 -1.305 13.059 1.00 91.19 120 LEU A N 1
ATOM 878 C CA . LEU A 1 120 ? -2.260 -1.334 11.703 1.00 91.19 120 LEU A CA 1
ATOM 879 C C . LEU A 1 120 ? -1.702 -2.516 10.918 1.00 91.19 120 LEU A C 1
ATOM 881 O O . LEU A 1 120 ? -2.462 -3.190 10.227 1.00 91.19 120 LEU A O 1
ATOM 885 N N . ILE A 1 121 ? -0.404 -2.802 11.042 1.00 92.94 121 ILE A N 1
ATOM 886 C CA . ILE A 1 121 ? 0.231 -3.936 10.356 1.00 92.94 121 ILE A CA 1
ATOM 887 C C . ILE A 1 121 ? -0.434 -5.255 10.762 1.00 92.94 121 ILE A C 1
ATOM 889 O O . ILE A 1 121 ? -0.735 -6.063 9.888 1.00 92.94 121 ILE A O 1
ATOM 893 N N . ALA A 1 122 ? -0.712 -5.451 12.056 1.00 92.19 122 ALA A N 1
ATOM 894 C CA . ALA A 1 122 ? -1.311 -6.679 12.581 1.00 92.19 122 ALA A CA 1
ATOM 895 C C . ALA A 1 122 ? -2.700 -6.988 11.993 1.00 92.19 122 ALA A C 1
ATOM 897 O O . ALA A 1 122 ? -3.068 -8.154 11.880 1.00 92.19 122 ALA A O 1
ATOM 898 N N . ARG A 1 123 ? -3.453 -5.957 11.585 1.00 91.56 123 ARG A N 1
ATOM 899 C CA . ARG A 1 123 ? -4.776 -6.096 10.952 1.00 91.56 123 ARG A CA 1
ATOM 900 C C . ARG A 1 123 ? -4.773 -5.902 9.436 1.00 91.56 123 ARG A C 1
ATOM 902 O O . ARG A 1 123 ? -5.845 -5.823 8.838 1.00 91.56 123 ARG A O 1
ATOM 909 N N . THR A 1 124 ? -3.596 -5.775 8.822 1.00 92.38 124 THR A N 1
ATOM 910 C CA . THR A 1 124 ? -3.460 -5.523 7.384 1.00 92.38 124 THR A CA 1
ATOM 911 C C . THR A 1 124 ? -3.060 -6.779 6.628 1.00 92.38 124 THR A C 1
ATOM 913 O O . THR A 1 124 ? -1.976 -7.327 6.826 1.00 92.38 124 THR A O 1
ATOM 916 N N . GLU A 1 125 ? -3.883 -7.167 5.663 1.00 94.06 125 GLU A N 1
ATOM 917 C CA . GLU A 1 125 ? -3.530 -8.157 4.656 1.00 94.06 125 GLU A CA 1
ATOM 918 C C . GLU A 1 125 ? -2.844 -7.476 3.462 1.00 94.06 125 GLU A C 1
ATOM 920 O O . GLU A 1 125 ? -3.379 -6.538 2.865 1.00 94.06 125 GLU A O 1
ATOM 925 N N . PHE A 1 126 ? -1.659 -7.956 3.089 1.00 93.25 126 PHE A N 1
ATOM 926 C CA . PHE A 1 126 ? -0.962 -7.507 1.884 1.00 93.25 126 PHE A CA 1
ATOM 927 C C . PHE A 1 126 ? -1.236 -8.482 0.748 1.00 93.25 126 PHE A C 1
ATOM 929 O O . PHE A 1 126 ? -0.989 -9.679 0.880 1.00 93.25 126 PHE A O 1
ATOM 936 N N . ARG A 1 127 ? -1.721 -7.962 -0.378 1.00 93.69 127 ARG A N 1
ATOM 937 C CA . ARG A 1 127 ? -2.074 -8.754 -1.556 1.00 93.69 127 ARG A CA 1
ATOM 938 C C . ARG A 1 127 ? -1.394 -8.183 -2.788 1.00 93.69 127 ARG A C 1
ATOM 940 O O . ARG A 1 127 ? -1.217 -6.974 -2.916 1.00 93.69 127 ARG A O 1
ATOM 947 N N . TYR A 1 128 ? -1.051 -9.050 -3.725 1.00 91.56 128 TYR A N 1
ATOM 948 C CA . TYR A 1 128 ? -0.693 -8.629 -5.073 1.00 91.56 128 TYR A CA 1
ATOM 949 C C . TYR A 1 128 ? -1.958 -8.560 -5.936 1.00 91.56 128 TYR A C 1
ATOM 951 O O . TYR A 1 128 ? -2.813 -9.440 -5.843 1.00 91.56 128 TYR A O 1
ATOM 959 N N . SER A 1 129 ? -2.086 -7.525 -6.768 1.00 91.38 129 SER A N 1
ATOM 960 C CA . SER A 1 129 ? -3.201 -7.378 -7.703 1.00 91.38 129 SER A CA 1
ATOM 961 C C . SER A 1 129 ? -2.706 -6.930 -9.082 1.00 91.38 129 SER A C 1
ATOM 963 O O . SER A 1 129 ? -2.349 -5.762 -9.254 1.00 91.38 129 SER A O 1
ATOM 965 N N . PRO A 1 130 ? -2.721 -7.815 -10.097 1.00 89.44 130 PRO A N 1
ATOM 966 C CA . PRO A 1 130 ? -2.297 -7.465 -11.453 1.00 89.44 130 PRO A CA 1
ATOM 967 C C . PRO A 1 130 ? -3.281 -6.524 -12.166 1.00 89.44 130 PRO A C 1
ATOM 969 O O . PRO A 1 130 ? -2.931 -5.937 -13.182 1.00 89.44 130 PRO A O 1
ATOM 972 N N . ALA A 1 131 ? -4.502 -6.370 -11.641 1.00 90.62 131 ALA A N 1
ATOM 973 C CA . ALA A 1 131 ? -5.526 -5.481 -12.189 1.00 90.62 131 ALA A CA 1
ATOM 974 C C . ALA A 1 131 ? -5.305 -4.001 -11.826 1.00 90.62 131 ALA A C 1
ATOM 976 O O . ALA A 1 131 ? -5.980 -3.123 -12.364 1.00 90.62 131 ALA A O 1
ATOM 977 N N . LEU A 1 132 ? -4.403 -3.712 -10.884 1.00 91.62 132 LEU A N 1
ATOM 978 C CA . LEU A 1 132 ? -4.072 -2.340 -10.522 1.00 91.62 132 LEU A CA 1
ATOM 979 C C . LEU A 1 132 ? -3.140 -1.697 -11.556 1.00 91.62 132 LEU A C 1
ATOM 981 O O . LEU A 1 132 ? -2.361 -2.396 -12.208 1.00 91.62 132 LEU A O 1
ATOM 985 N N . PRO A 1 133 ? -3.154 -0.356 -11.665 1.00 91.88 133 PRO A N 1
ATOM 986 C CA . PRO A 1 133 ? -2.151 0.359 -12.435 1.00 91.88 133 PRO A CA 1
ATOM 987 C C . PRO A 1 133 ? -0.729 -0.003 -11.981 1.00 91.88 133 PRO A C 1
ATOM 989 O O . PRO A 1 133 ? -0.509 -0.241 -10.784 1.00 91.88 133 PRO A O 1
ATOM 992 N N . PRO A 1 134 ? 0.255 0.003 -12.892 1.00 91.50 134 PRO A N 1
ATOM 993 C CA . PRO A 1 134 ? 1.638 -0.206 -12.508 1.00 91.50 134 PRO A CA 1
ATOM 994 C C . PRO A 1 134 ? 2.113 0.828 -11.487 1.00 91.50 134 PRO A C 1
ATOM 996 O O . PRO A 1 134 ? 1.655 1.971 -11.481 1.00 91.50 134 PRO A O 1
ATOM 999 N N . ASP A 1 135 ? 3.037 0.411 -10.624 1.00 92.25 135 ASP A N 1
ATOM 1000 C CA . ASP A 1 135 ? 3.656 1.258 -9.602 1.00 92.25 135 ASP A CA 1
ATOM 1001 C C . ASP A 1 135 ? 2.644 1.920 -8.657 1.00 92.25 135 ASP A C 1
ATOM 1003 O O . ASP A 1 135 ? 2.873 3.013 -8.138 1.00 92.25 135 ASP A O 1
ATOM 1007 N N . SER A 1 136 ? 1.523 1.244 -8.404 1.00 93.94 136 SER A N 1
ATOM 1008 C CA . SER A 1 136 ? 0.487 1.716 -7.490 1.00 93.94 136 SER A CA 1
ATOM 1009 C C . SER A 1 136 ? 0.246 0.753 -6.332 1.00 93.94 136 SER A C 1
ATOM 1011 O O . SER A 1 136 ? 0.537 -0.442 -6.412 1.00 93.94 136 SER A O 1
ATOM 1013 N N . ALA A 1 137 ? -0.292 1.283 -5.240 1.00 94.88 137 ALA A N 1
ATOM 1014 C CA . ALA A 1 137 ? -0.908 0.492 -4.187 1.00 94.88 137 ALA A CA 1
ATOM 1015 C C . ALA A 1 137 ? -2.271 1.073 -3.835 1.00 94.88 137 ALA A C 1
ATOM 1017 O O . ALA A 1 137 ? -2.487 2.280 -3.906 1.00 94.88 137 ALA A O 1
ATOM 1018 N N . VAL A 1 138 ? -3.187 0.209 -3.427 1.00 94.69 138 VAL A N 1
ATOM 1019 C CA . VAL A 1 138 ? -4.513 0.594 -2.963 1.00 94.69 138 VAL A CA 1
ATOM 1020 C C . VAL A 1 138 ? -4.696 0.089 -1.546 1.00 94.69 138 VAL A C 1
ATOM 1022 O O . VAL A 1 138 ? -4.649 -1.115 -1.308 1.00 94.69 138 VAL A O 1
ATOM 1025 N N . ILE A 1 139 ? -4.944 1.009 -0.622 1.00 92.25 139 ILE A N 1
ATOM 1026 C CA . ILE A 1 139 ? -5.326 0.714 0.756 1.00 92.25 139 ILE A CA 1
ATOM 1027 C C . ILE A 1 139 ? -6.844 0.750 0.830 1.00 92.25 139 ILE A C 1
ATOM 1029 O O . ILE A 1 139 ? -7.449 1.732 0.408 1.00 92.25 139 ILE A O 1
ATOM 1033 N N . SER A 1 140 ? -7.451 -0.305 1.356 1.00 88.94 140 SER A N 1
ATOM 1034 C CA . SER A 1 140 ? -8.887 -0.378 1.618 1.00 88.94 140 SER A CA 1
ATOM 1035 C C . SER A 1 140 ? -9.104 -0.787 3.067 1.00 88.94 140 SER A C 1
ATOM 1037 O O . SER A 1 140 ? -8.531 -1.778 3.516 1.00 88.94 140 SER A O 1
ATOM 1039 N N . ALA A 1 141 ? -9.921 -0.037 3.799 1.00 84.44 141 ALA A N 1
ATOM 1040 C CA . ALA A 1 141 ? -10.392 -0.470 5.109 1.00 84.44 141 ALA A CA 1
ATOM 1041 C C . ALA A 1 141 ? -11.650 -1.318 4.905 1.00 84.44 141 ALA A C 1
ATOM 1043 O O . ALA A 1 141 ? -12.615 -0.865 4.286 1.00 84.44 141 ALA A O 1
ATOM 1044 N N . GLY A 1 142 ? -11.635 -2.553 5.399 1.00 69.19 142 GLY A N 1
ATOM 1045 C CA . GLY A 1 142 ? -12.790 -3.434 5.411 1.00 69.19 142 GLY A CA 1
ATOM 1046 C C . GLY A 1 142 ? -13.866 -2.838 6.304 1.00 69.19 142 GLY A C 1
ATOM 1047 O O . GLY A 1 142 ? -13.831 -2.968 7.525 1.00 69.19 142 GLY A O 1
ATOM 1048 N N . THR A 1 143 ? -14.856 -2.176 5.720 1.00 56.19 143 THR A N 1
ATOM 1049 C CA . THR A 1 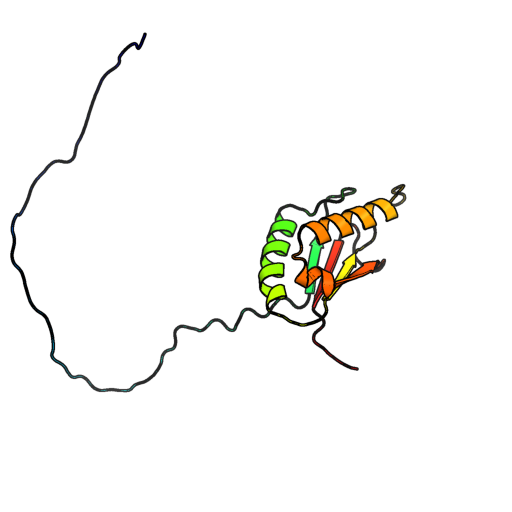143 ? -16.133 -1.988 6.406 1.00 56.19 143 THR A CA 1
ATOM 1050 C C . THR A 1 143 ? -16.707 -3.382 6.561 1.00 56.19 143 THR A C 1
ATOM 1052 O O . THR A 1 143 ? -17.085 -3.952 5.543 1.00 56.19 143 THR A O 1
ATOM 1055 N N . GLY A 1 144 ? -16.675 -3.964 7.765 1.00 43.69 144 GLY A N 1
ATOM 1056 C CA . GLY A 1 144 ? -17.170 -5.317 8.020 1.00 43.69 144 GLY A CA 1
ATOM 1057 C C . GLY A 1 144 ? -18.514 -5.522 7.330 1.00 43.69 144 GLY A C 1
ATOM 1058 O O . GLY A 1 144 ? -19.529 -5.010 7.780 1.00 43.69 144 GLY A O 1
ATOM 1059 N N . SER A 1 145 ? -18.475 -6.183 6.181 1.00 35.47 145 SER A N 1
ATOM 1060 C CA . SER A 1 145 ? -19.628 -6.530 5.369 1.00 35.47 145 SER A CA 1
ATOM 1061 C C . SER A 1 145 ? -19.420 -8.003 5.121 1.00 35.47 145 SER A C 1
ATOM 1063 O O . SER A 1 145 ? -18.664 -8.420 4.250 1.00 35.47 145 SER A O 1
ATOM 1065 N N . ASN A 1 146 ? -19.956 -8.750 6.074 1.00 35.69 146 ASN A N 1
ATOM 1066 C CA . ASN A 1 146 ? -20.305 -10.137 5.909 1.00 35.69 146 ASN A CA 1
ATOM 1067 C C . ASN A 1 146 ? -21.364 -10.153 4.797 1.00 35.69 146 ASN A C 1
ATOM 1069 O O . ASN A 1 146 ? -22.509 -9.787 5.056 1.00 35.69 146 ASN A O 1
ATOM 1073 N N . GLU A 1 147 ? -20.951 -10.454 3.571 1.00 33.56 147 GLU A N 1
ATOM 1074 C CA . GLU A 1 147 ? -21.842 -11.002 2.545 1.00 33.56 147 GLU A CA 1
ATOM 1075 C C . GLU A 1 147 ? -21.520 -12.484 2.382 1.00 33.56 147 GLU A C 1
ATOM 1077 O O . GLU A 1 147 ? -20.312 -12.813 2.305 1.00 33.56 147 GLU A O 1
#

Foldseek 3Di:
DDDDDDDDDDDDDDDDDDDDDDDDDDDDDDDDDDDDDDPDPPPPPPPPQPQKDKWFPDAVALHTDPVRLVVLLVSLVVVVVPLFAKEKEAEFHDDPDPVCRVVSSVSNVVNSVVSHDPSNVVRYDYHYDHPDDHRMMMMGGDPPDDD

Secondary structure (DSSP, 8-state):
-------------------------------------------PPP----SEEEEEBPTTSSSBPHHHHHHHHHHHHHHHT--S-EEEEEPPPSSTT-TTHHHHHHHHHHHHHHHS-HHHHHTEEEEE-TTSPTTEEEEEE------

Nearest PDB structures (foldseek):
  6qvp-assembly3_C  TM=7.334E-01  e=9.018E-04  Salmonella enterica subsp. enterica serovar Typhimurium
  6qvp-assembly3_D  TM=7.118E-01  e=4.923E-03  Salmonella enterica subsp. enterica serovar Typhimurium
  2w8b-assembly4_C  TM=6.688E-01  e=4.923E-03  Escherichia coli
  6qvp-assembly2_F  TM=6.346E-01  e=2.687E-02  Salmonella enterica subsp. enterica serovar Typhimurium
  2i6r-assembly1_A  TM=3.262E-01  e=4.750E-01  Escherichia coli O157:H7

pLDDT: mean 72.98, std 22.39, range [33.56, 95.75]

Solvent-accessible surface area (backbone atoms only — not comparable to full-atom values): 9548 Å² total; per-residue (Å²): 140,83,88,88,84,88,81,88,75,92,83,81,83,76,88,86,82,85,82,89,86,83,90,86,80,82,90,85,80,88,83,85,89,79,85,85,80,78,86,64,74,83,72,70,69,78,78,73,64,73,56,62,45,81,40,43,40,36,85,94,48,44,48,58,33,69,71,39,46,55,51,46,55,58,49,49,64,50,50,69,78,46,92,51,45,29,38,37,35,34,25,39,64,62,61,100,73,55,83,59,43,68,58,45,48,52,44,29,52,49,48,52,52,75,73,48,56,68,75,57,53,78,41,43,47,79,42,83,34,80,88,44,59,55,34,27,35,37,42,32,56,44,72,90,68,91,124

Mean predicted aligned error: 16.57 Å

Organism: NCBI:txid2022747

Sequence (147 aa):
MIPPGVRATLQHEDRTNQPSGPVSVETMLAKARGEAPSSAAPSAPPAQAPRKITLRFEQNAPALREEEAQRLAGALLVLRMQPSPMTIALGPVGGAKTPGAMALIVQRQNNLRGRMPADLIARTEFRYSPALPPDSAVISAGTGSNE

Radius of gyration: 29.4 Å; Cα contacts (8 Å, |Δi|>4): 157; chains: 1; bounding box: 76×70×60 Å